Protein AF-A0A4Q7NC23-F1 (afdb_monomer)

Mean predicted aligned error: 7.52 Å

Foldseek 3Di:
DLQVQLVCLVVPVVVQLVLPDPVDPDSNVVSNVSSVLSVLLVVQCPDPDLVSNLVSLVVQLVVLVVCLVSLVVLLVVLVVDPPRDPVSNVVSVVSNVVSVVSSVVSVVSNPDDNDPPPPPPDD

Radius of gyration: 17.73 Å; Cα contacts (8 Å, |Δi|>4): 104; chains: 1; bounding box: 43×41×52 Å

Sequence (123 aa):
MFAVAGTAHLLRPRPFDAIIPPALPHPRAWTIGSGIAELALASGLLTGDPRVRRASAYAAAGLLVGVFPGNLQMCWAAWHDPDAGRGYRALTVLRLPVQVPLVLAALAVAGEPAVPPVVSSVV

Solvent-accessible surface area (backbone atoms only — not comparable to full-atom values): 6711 Å² total; per-residue (Å²): 106,42,52,61,51,13,49,42,28,64,77,54,36,69,75,53,28,74,63,48,58,87,90,50,82,60,36,62,58,54,33,43,51,48,15,53,51,25,38,50,35,41,53,27,55,70,44,89,51,58,67,52,20,25,52,23,17,50,50,48,26,50,49,54,60,68,46,44,66,53,48,52,50,51,30,53,49,38,74,71,36,88,84,51,49,70,69,58,42,52,51,37,56,54,51,61,68,53,46,54,61,51,33,51,51,22,48,52,58,40,65,57,74,74,76,74,79,80,77,79,77,86,124

Structure (mmCIF, N/CA/C/O backbone):
data_AF-A0A4Q7NC23-F1
#
_entry.id   AF-A0A4Q7NC23-F1
#
loop_
_atom_site.group_PDB
_atom_site.id
_atom_site.type_symbol
_atom_site.label_atom_id
_atom_site.label_alt_id
_atom_site.label_comp_id
_atom_site.label_asym_id
_atom_site.label_entity_id
_atom_site.label_seq_id
_atom_site.pdbx_PDB_ins_code
_atom_site.Cartn_x
_atom_site.Cartn_y
_atom_site.Cartn_z
_atom_site.occupancy
_atom_site.B_iso_or_equiv
_atom_site.auth_seq_id
_atom_site.auth_comp_id
_atom_site.auth_asym_id
_atom_site.auth_atom_id
_atom_site.pdbx_PDB_model_num
ATOM 1 N N . MET A 1 1 ? -2.687 7.068 1.469 1.00 72.94 1 MET A N 1
ATOM 2 C CA . MET A 1 1 ? -2.070 6.090 0.543 1.00 72.94 1 MET A CA 1
ATOM 3 C C . MET A 1 1 ? -3.128 5.407 -0.320 1.00 72.94 1 MET A C 1
ATOM 5 O O . MET A 1 1 ? -3.094 5.635 -1.521 1.00 72.94 1 MET A O 1
ATOM 9 N N . PHE A 1 2 ? -4.109 4.701 0.258 1.00 76.69 2 PHE A N 1
ATOM 10 C CA . PHE A 1 2 ? -5.161 4.009 -0.508 1.00 76.69 2 PHE A CA 1
ATOM 11 C C . PHE A 1 2 ? -5.950 4.902 -1.478 1.00 76.69 2 PHE A C 1
ATOM 13 O O . PHE A 1 2 ? -6.120 4.523 -2.624 1.00 76.69 2 PHE A O 1
ATOM 20 N N . ALA A 1 3 ? -6.328 6.127 -1.089 1.00 69.88 3 ALA A N 1
ATOM 21 C CA . ALA A 1 3 ? -7.015 7.048 -2.006 1.00 69.88 3 ALA A CA 1
ATOM 22 C C . ALA A 1 3 ? -6.193 7.368 -3.272 1.00 69.88 3 ALA A C 1
ATOM 24 O O . ALA A 1 3 ? -6.718 7.387 -4.382 1.00 69.88 3 ALA A O 1
ATOM 25 N N . VAL A 1 4 ? -4.883 7.577 -3.109 1.00 73.94 4 VAL A N 1
ATOM 26 C C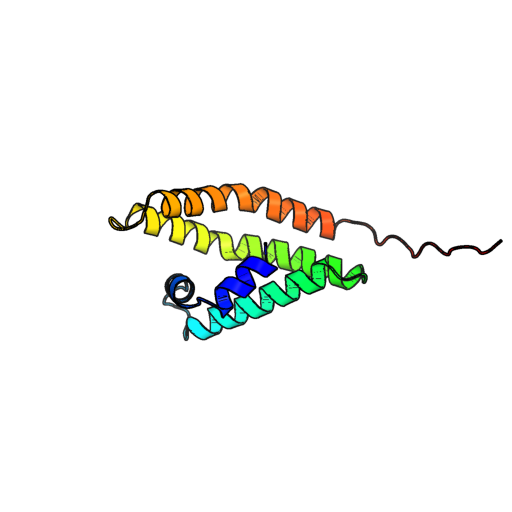A . VAL A 1 4 ? -3.960 7.875 -4.215 1.00 73.94 4 VAL A CA 1
ATOM 27 C C . VAL A 1 4 ? -3.727 6.632 -5.076 1.00 73.94 4 VAL A C 1
ATOM 29 O O . VAL A 1 4 ? -3.770 6.728 -6.300 1.00 73.94 4 VAL A O 1
ATOM 32 N N . ALA A 1 5 ? -3.513 5.469 -4.451 1.00 73.81 5 ALA A N 1
ATOM 33 C CA . ALA A 1 5 ? -3.315 4.200 -5.152 1.00 73.81 5 ALA A CA 1
ATOM 34 C C . ALA A 1 5 ? -4.570 3.781 -5.936 1.00 73.81 5 ALA A C 1
ATOM 36 O O . ALA A 1 5 ? -4.474 3.539 -7.138 1.00 73.81 5 ALA A O 1
ATOM 37 N N . GLY A 1 6 ? -5.746 3.843 -5.308 1.00 68.88 6 GLY A N 1
ATOM 38 C CA . GLY A 1 6 ? -7.013 3.484 -5.941 1.00 68.88 6 GLY A CA 1
ATOM 39 C C . GLY A 1 6 ? -7.348 4.401 -7.109 1.00 68.88 6 GLY A C 1
ATOM 40 O O . GLY A 1 6 ? -7.724 3.940 -8.183 1.00 68.88 6 GLY A O 1
ATOM 41 N N . THR A 1 7 ? -7.089 5.702 -6.961 1.00 75.31 7 THR A N 1
ATOM 42 C CA . THR A 1 7 ? -7.216 6.655 -8.072 1.00 75.31 7 THR A CA 1
ATOM 43 C C . THR A 1 7 ? -6.251 6.321 -9.216 1.00 75.31 7 THR A C 1
ATOM 45 O O . THR A 1 7 ? -6.640 6.359 -10.382 1.00 75.31 7 THR A O 1
ATOM 48 N N . ALA A 1 8 ? -5.004 5.944 -8.917 1.00 74.56 8 ALA A N 1
ATOM 49 C CA . ALA A 1 8 ? -4.035 5.556 -9.941 1.00 74.56 8 ALA A CA 1
ATOM 50 C C . ALA A 1 8 ? -4.433 4.261 -10.673 1.00 74.56 8 ALA A C 1
ATOM 52 O O . ALA A 1 8 ? -4.309 4.215 -11.898 1.00 74.56 8 ALA A O 1
ATOM 53 N N . HIS A 1 9 ? -4.957 3.256 -9.962 1.00 80.69 9 HIS A N 1
ATOM 54 C CA . HIS A 1 9 ? -5.479 2.019 -10.553 1.00 80.69 9 HIS A CA 1
ATOM 55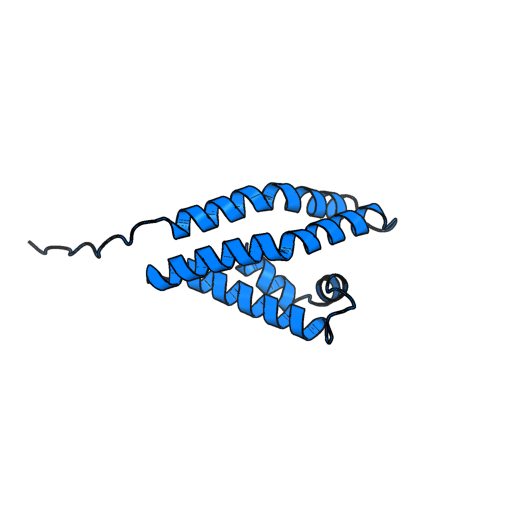 C C . HIS A 1 9 ? -6.604 2.293 -11.556 1.00 80.69 9 HIS A C 1
ATOM 57 O O . HIS A 1 9 ? -6.632 1.696 -12.630 1.00 80.69 9 HIS A O 1
ATOM 63 N N . LEU A 1 10 ? -7.496 3.237 -11.244 1.00 79.00 10 LEU A N 1
ATOM 64 C CA . LEU A 1 10 ? -8.621 3.583 -12.113 1.00 79.00 10 LEU A CA 1
ATOM 65 C C . LEU A 1 10 ? -8.208 4.476 -13.295 1.00 79.00 10 LEU A C 1
ATOM 67 O O . LEU A 1 10 ? -8.672 4.263 -14.414 1.00 79.00 10 LEU A O 1
ATOM 71 N N . LEU A 1 11 ? -7.315 5.451 -13.081 1.00 80.50 11 LEU A N 1
ATOM 72 C CA . LEU A 1 11 ? -6.893 6.396 -14.126 1.00 80.50 11 LEU A CA 1
ATOM 73 C C . LEU A 1 11 ? -5.833 5.827 -15.076 1.00 80.50 11 LEU A C 1
ATOM 75 O O . LEU A 1 11 ? -5.786 6.198 -16.250 1.00 80.50 11 LEU A O 1
ATOM 79 N N . ARG A 1 12 ? -4.941 4.962 -14.583 1.00 80.94 12 ARG A N 1
ATOM 80 C CA . ARG A 1 12 ? -3.838 4.377 -15.360 1.00 80.94 12 ARG A CA 1
ATOM 81 C C . ARG A 1 12 ? -3.677 2.887 -15.047 1.00 80.94 12 ARG A C 1
ATOM 83 O O . ARG A 1 12 ? -2.652 2.506 -14.499 1.00 80.94 12 ARG A O 1
ATOM 90 N N . PRO A 1 13 ? -4.629 2.026 -15.434 1.00 78.56 13 PRO A N 1
ATOM 91 C CA . PRO A 1 13 ? -4.610 0.603 -15.079 1.00 78.56 13 PRO A CA 1
ATOM 92 C C . PRO A 1 13 ? -3.506 -0.220 -15.767 1.00 78.56 13 PRO A C 1
ATOM 94 O O . PRO A 1 13 ? -3.008 -1.174 -15.183 1.00 78.56 13 PRO A O 1
ATOM 97 N N . ARG A 1 14 ? -3.073 0.149 -16.985 1.00 79.06 14 ARG A N 1
ATOM 98 C CA . ARG A 1 14 ? -2.157 -0.674 -17.812 1.00 79.06 14 ARG A CA 1
ATOM 99 C C . ARG A 1 14 ? -0.855 -1.116 -17.111 1.00 79.06 14 ARG A C 1
ATOM 101 O O . ARG A 1 14 ? -0.514 -2.286 -17.242 1.00 79.06 14 ARG A O 1
ATOM 108 N N . PRO A 1 15 ? -0.124 -0.251 -16.378 1.00 75.38 15 PRO A N 1
ATOM 109 C CA . PRO A 1 15 ? 1.079 -0.673 -15.658 1.00 75.38 15 PRO A CA 1
ATOM 110 C C . PRO A 1 15 ? 0.790 -1.671 -14.532 1.00 75.38 15 PRO A C 1
ATOM 112 O O . PRO A 1 15 ? 1.645 -2.484 -14.209 1.00 75.38 15 PRO A O 1
ATOM 115 N N . PHE A 1 16 ? -0.404 -1.620 -13.941 1.00 78.19 16 PHE A N 1
ATOM 116 C CA . PHE A 1 16 ? -0.804 -2.510 -12.854 1.00 78.19 16 PHE A CA 1
ATOM 117 C C . PHE A 1 16 ? -1.334 -3.846 -13.376 1.00 78.19 16 PHE A C 1
ATOM 119 O O . PHE A 1 16 ? -1.047 -4.873 -12.767 1.00 78.19 16 PHE A O 1
ATOM 126 N N . ASP A 1 17 ? -2.013 -3.852 -14.530 1.00 81.50 17 ASP A N 1
ATOM 127 C CA . ASP A 1 17 ? -2.413 -5.082 -15.228 1.00 81.50 17 ASP A CA 1
ATOM 128 C C . ASP A 1 17 ? -1.195 -6.001 -15.452 1.00 81.50 17 ASP A C 1
ATOM 130 O O . ASP A 1 17 ? -1.293 -7.214 -15.303 1.00 81.50 17 ASP A O 1
ATOM 134 N N . ALA A 1 18 ? -0.034 -5.415 -15.773 1.00 78.38 18 ALA A N 1
ATOM 135 C CA . ALA A 1 18 ? 1.213 -6.138 -16.034 1.00 78.38 18 ALA A CA 1
ATOM 136 C C . ALA A 1 18 ? 1.843 -6.787 -14.785 1.00 78.38 18 ALA A C 1
ATOM 138 O O . ALA A 1 18 ? 2.720 -7.637 -14.918 1.00 78.38 18 ALA A O 1
ATOM 139 N N . ILE A 1 19 ? 1.416 -6.387 -13.583 1.00 74.62 19 ILE A N 1
ATOM 140 C CA . ILE A 1 19 ? 1.898 -6.941 -12.307 1.00 74.62 19 ILE A CA 1
ATOM 141 C C . ILE A 1 19 ? 1.014 -8.117 -11.858 1.00 74.62 19 ILE A C 1
ATOM 143 O O . ILE A 1 19 ? 1.446 -8.939 -11.049 1.00 74.62 19 ILE A O 1
ATOM 147 N N . ILE A 1 20 ? -0.215 -8.225 -12.379 1.00 75.44 20 ILE A N 1
ATOM 148 C CA . ILE A 1 20 ? -1.128 -9.319 -12.038 1.00 75.44 20 ILE A CA 1
ATOM 149 C C . ILE A 1 20 ? -0.516 -10.657 -12.498 1.00 75.44 20 ILE A C 1
ATOM 151 O O . ILE A 1 20 ? -0.150 -10.788 -13.668 1.00 75.44 20 ILE A O 1
ATOM 155 N N . PRO A 1 21 ? -0.416 -11.669 -11.611 1.00 75.06 21 PRO A N 1
ATOM 156 C CA . PRO A 1 21 ? 0.106 -12.982 -11.970 1.00 75.06 21 PRO A CA 1
ATOM 157 C C . PRO A 1 21 ? -0.614 -13.603 -13.179 1.00 75.06 21 PRO A C 1
ATOM 159 O O . PRO A 1 21 ? -1.846 -13.574 -13.216 1.00 75.06 21 PRO A O 1
ATOM 162 N N . PRO A 1 22 ? 0.103 -14.271 -14.105 1.00 78.06 22 PRO A N 1
ATOM 163 C CA . PRO A 1 22 ? -0.504 -14.896 -15.287 1.00 78.06 22 PRO A CA 1
ATOM 164 C C . PRO A 1 22 ? -1.565 -15.960 -14.968 1.00 78.06 22 PRO A C 1
ATOM 166 O O . PRO A 1 22 ? -2.409 -16.262 -15.805 1.00 78.06 22 PRO A O 1
ATOM 169 N N . ALA A 1 23 ? -1.526 -16.532 -13.760 1.00 81.56 23 ALA A N 1
ATOM 170 C CA . ALA A 1 23 ? -2.501 -17.509 -13.282 1.00 81.56 23 ALA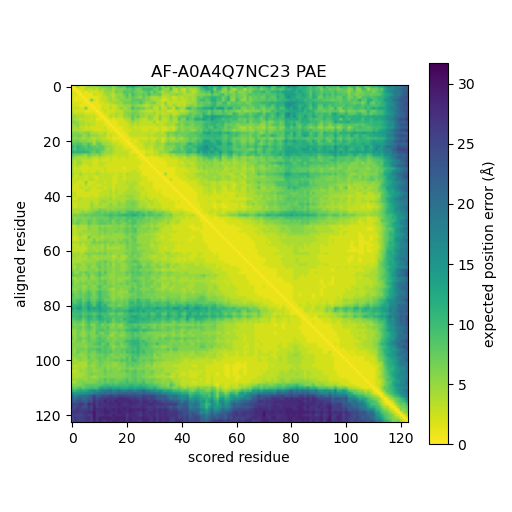 A CA 1
ATOM 171 C C . ALA A 1 23 ? -3.897 -16.909 -13.018 1.00 81.56 23 ALA A C 1
ATOM 173 O O . ALA A 1 23 ? -4.863 -17.658 -12.888 1.00 81.56 23 ALA A O 1
ATOM 174 N N . LEU A 1 24 ? -4.017 -15.579 -12.916 1.00 76.69 24 LEU A N 1
ATOM 175 C CA . LEU A 1 24 ? -5.290 -14.901 -12.691 1.00 76.69 24 LEU A CA 1
ATOM 176 C C . LEU A 1 24 ? -5.885 -14.422 -14.025 1.00 76.69 24 LEU A C 1
ATOM 178 O O . LEU A 1 24 ? -5.256 -13.630 -14.732 1.00 76.69 24 LEU A O 1
ATOM 182 N N . PRO A 1 25 ? -7.110 -14.848 -14.380 1.00 86.12 25 PRO A N 1
ATOM 183 C CA . PRO A 1 25 ? -7.758 -14.386 -15.598 1.00 86.12 25 PRO A CA 1
ATOM 184 C C . PRO A 1 25 ? -8.191 -12.922 -15.458 1.00 86.12 25 PRO A C 1
ATOM 186 O O . PRO A 1 25 ? -8.516 -12.450 -14.369 1.00 86.12 25 PRO A O 1
ATOM 189 N N . HIS A 1 26 ? -8.244 -12.216 -16.588 1.00 87.81 26 HIS A N 1
ATOM 190 C CA . HIS A 1 26 ? -8.717 -10.829 -16.697 1.00 87.81 26 HIS A CA 1
ATOM 191 C C . HIS A 1 26 ? -7.986 -9.815 -15.785 1.00 87.81 26 HIS A C 1
ATOM 193 O O . HIS A 1 26 ? -8.626 -9.195 -14.933 1.00 87.81 26 HIS A O 1
ATOM 199 N N . PRO A 1 27 ? -6.679 -9.552 -15.993 1.00 84.38 27 PRO A N 1
ATOM 200 C CA . PRO A 1 27 ? -5.893 -8.604 -15.188 1.00 84.38 27 PRO A CA 1
ATOM 201 C C . PRO A 1 27 ? -6.574 -7.251 -14.937 1.00 84.38 27 PRO A C 1
ATOM 203 O O . PRO A 1 27 ? -6.592 -6.757 -13.813 1.00 84.38 27 PRO A O 1
ATOM 206 N N . ARG A 1 28 ? -7.250 -6.709 -15.959 1.00 85.81 28 ARG A N 1
ATOM 207 C CA . ARG A 1 28 ? -7.976 -5.438 -15.864 1.00 85.81 28 ARG A CA 1
ATOM 208 C C . ARG A 1 28 ? -9.092 -5.442 -14.820 1.00 85.81 28 ARG A C 1
ATOM 210 O O . ARG A 1 28 ? -9.309 -4.428 -14.159 1.00 85.81 28 ARG A O 1
ATOM 217 N N . ALA A 1 29 ? -9.816 -6.552 -14.687 1.00 86.75 29 ALA A N 1
ATOM 218 C CA . ALA A 1 29 ? -10.892 -6.667 -13.708 1.00 86.75 29 ALA A CA 1
ATOM 219 C C . ALA A 1 29 ? -10.327 -6.617 -12.282 1.00 86.75 29 ALA A C 1
ATOM 221 O O . ALA A 1 29 ? -10.871 -5.912 -11.433 1.00 86.75 29 ALA A O 1
ATOM 222 N N . TRP A 1 30 ? -9.190 -7.279 -12.051 1.00 83.50 30 TRP A N 1
ATOM 223 C CA . TRP A 1 30 ? -8.478 -7.237 -10.774 1.00 83.50 30 TRP A CA 1
ATOM 224 C C . TRP A 1 30 ? -7.964 -5.839 -10.444 1.00 83.50 30 TRP A C 1
ATOM 226 O O . TRP A 1 30 ? -8.156 -5.385 -9.321 1.00 83.50 30 TRP A O 1
ATOM 236 N N . THR A 1 31 ? -7.385 -5.129 -11.414 1.00 84.44 31 THR A N 1
ATOM 237 C CA . THR A 1 31 ? -6.894 -3.758 -11.217 1.00 84.44 31 THR A CA 1
ATOM 238 C C . THR A 1 31 ? -8.018 -2.765 -10.912 1.00 84.44 31 THR A C 1
ATOM 240 O O . THR A 1 31 ? -7.872 -1.911 -10.041 1.00 84.44 31 THR A O 1
ATOM 243 N N . ILE A 1 32 ? -9.165 -2.865 -11.590 1.00 85.50 32 ILE A N 1
ATOM 244 C CA . ILE A 1 32 ? -10.316 -1.998 -11.289 1.00 85.50 32 ILE A CA 1
ATOM 245 C C . ILE A 1 32 ? -10.916 -2.360 -9.925 1.00 85.50 32 ILE A C 1
ATOM 247 O O . ILE A 1 32 ? -11.192 -1.472 -9.118 1.00 85.50 32 ILE A O 1
ATOM 251 N N . GLY A 1 33 ? -11.092 -3.657 -9.654 1.00 85.50 33 GLY A N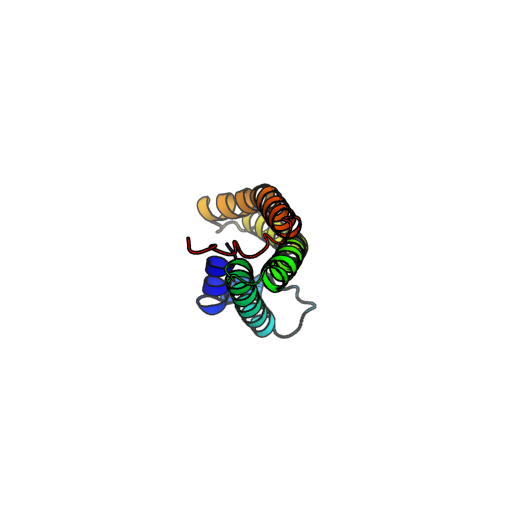 1
ATOM 252 C CA . GLY A 1 33 ? -11.642 -4.151 -8.394 1.00 85.50 33 GLY A CA 1
ATOM 253 C C . GLY A 1 33 ? -10.795 -3.746 -7.188 1.00 85.50 33 GLY A C 1
ATOM 254 O O . GLY A 1 33 ? -11.341 -3.269 -6.192 1.00 85.50 33 GLY A O 1
ATOM 255 N N . SER A 1 34 ? -9.467 -3.849 -7.292 1.00 81.88 34 SER A N 1
ATOM 256 C CA . SER A 1 34 ? -8.557 -3.376 -6.247 1.00 81.88 34 SER A CA 1
ATOM 257 C C . SER A 1 34 ? -8.632 -1.859 -6.078 1.00 81.88 34 SER A C 1
ATOM 259 O O . SER A 1 34 ? -8.688 -1.390 -4.945 1.00 81.88 34 SER A O 1
ATOM 261 N N . GLY A 1 35 ? -8.736 -1.091 -7.169 1.00 84.06 35 GLY A N 1
ATOM 262 C CA . GLY A 1 35 ? -8.910 0.361 -7.102 1.00 84.06 35 GLY A CA 1
ATOM 263 C C . GLY A 1 35 ? -10.167 0.785 -6.335 1.00 84.06 35 GLY A C 1
ATOM 264 O O . GLY A 1 35 ? -10.107 1.676 -5.488 1.00 84.06 35 GLY A O 1
ATOM 265 N N . ILE A 1 36 ? -11.295 0.106 -6.566 1.00 87.12 36 ILE A N 1
ATOM 266 C CA . ILE A 1 36 ? -12.544 0.336 -5.820 1.00 87.12 36 ILE A CA 1
ATOM 267 C C . ILE A 1 36 ? -12.377 -0.050 -4.346 1.00 87.12 36 ILE A C 1
ATOM 269 O O . ILE A 1 36 ? -12.773 0.715 -3.465 1.00 87.12 36 ILE A O 1
ATOM 273 N N . ALA A 1 37 ? -11.768 -1.205 -4.066 1.00 84.75 37 ALA A N 1
ATOM 274 C CA . ALA A 1 37 ? -11.525 -1.659 -2.699 1.00 84.75 37 ALA A CA 1
ATOM 275 C C . ALA A 1 37 ? -10.645 -0.670 -1.916 1.00 84.75 37 ALA A C 1
ATOM 277 O O . ALA A 1 37 ? -10.939 -0.351 -0.767 1.00 84.75 37 ALA A O 1
ATOM 278 N N . GLU A 1 38 ? -9.602 -0.123 -2.539 1.00 85.00 38 GLU A N 1
ATOM 279 C CA . GLU A 1 38 ? -8.730 0.878 -1.922 1.00 85.00 38 GLU A CA 1
ATOM 280 C C . GLU A 1 38 ? -9.461 2.194 -1.624 1.00 85.00 38 GLU A C 1
ATOM 282 O O . GLU A 1 38 ? -9.261 2.778 -0.556 1.00 85.00 38 GLU A O 1
ATOM 287 N N . LEU A 1 39 ? -10.342 2.654 -2.517 1.00 87.12 39 LEU A N 1
ATOM 288 C CA . LEU A 1 39 ? -11.184 3.822 -2.242 1.00 87.12 39 LEU A CA 1
ATOM 289 C C . LEU A 1 39 ? -12.162 3.552 -1.090 1.00 87.12 39 LEU A C 1
ATOM 291 O O . LEU A 1 39 ? -12.294 4.393 -0.202 1.00 87.12 39 LEU A O 1
ATOM 295 N N . ALA A 1 40 ? -12.776 2.368 -1.048 1.00 87.31 40 ALA A N 1
ATOM 296 C CA . ALA A 1 40 ? -13.655 1.968 0.049 1.00 87.31 40 ALA A CA 1
ATOM 297 C C . ALA A 1 40 ? -12.912 1.924 1.396 1.00 87.31 40 ALA A C 1
ATOM 299 O O . ALA A 1 40 ? -13.423 2.434 2.393 1.00 87.31 40 ALA A O 1
ATOM 300 N N . LEU A 1 41 ? -11.683 1.394 1.427 1.00 87.25 41 LEU A N 1
ATOM 301 C CA . LEU A 1 41 ? -10.829 1.414 2.618 1.00 87.25 41 LEU A CA 1
ATOM 302 C C . LEU A 1 41 ? -10.465 2.840 3.036 1.00 87.25 41 LEU A C 1
ATOM 304 O O . LEU A 1 41 ? -10.475 3.146 4.226 1.00 87.25 41 LEU A O 1
ATOM 308 N N . ALA A 1 42 ? -10.170 3.728 2.083 1.00 87.06 42 ALA A N 1
ATOM 309 C CA . ALA A 1 42 ? -9.885 5.128 2.382 1.00 87.06 42 ALA A CA 1
ATOM 310 C C . ALA A 1 42 ? -11.093 5.824 3.028 1.00 87.06 42 ALA A C 1
ATOM 312 O O . ALA A 1 42 ? -10.942 6.468 4.064 1.00 87.06 42 ALA A O 1
ATOM 313 N N . SER A 1 43 ? -12.291 5.652 2.466 1.00 88.31 43 SER A N 1
ATOM 314 C CA . SER A 1 43 ? -13.528 6.190 3.041 1.00 88.31 43 SER A CA 1
ATOM 315 C C . SER A 1 43 ? -13.835 5.582 4.410 1.00 88.31 43 SER A C 1
ATOM 317 O O . SER A 1 43 ? -14.173 6.303 5.346 1.00 88.31 43 SER A O 1
ATOM 319 N N . GLY A 1 44 ? -13.664 4.267 4.554 1.00 87.75 44 GLY A N 1
ATOM 320 C CA . GLY A 1 44 ? -13.891 3.553 5.805 1.00 87.75 44 GLY A CA 1
ATOM 321 C C . GLY A 1 44 ? -12.914 3.941 6.916 1.00 87.75 44 GLY A C 1
ATOM 322 O O . GLY A 1 44 ? -13.304 3.977 8.075 1.00 87.75 44 GLY A O 1
ATOM 323 N N . LEU A 1 45 ? -11.673 4.311 6.593 1.00 89.12 45 LEU A N 1
ATOM 324 C CA . LEU A 1 45 ? -10.708 4.837 7.568 1.00 89.12 45 LEU A CA 1
ATOM 325 C C . LEU A 1 45 ? -11.029 6.267 8.033 1.00 89.12 45 LEU A C 1
ATOM 327 O O . LEU A 1 45 ? -10.640 6.644 9.136 1.00 89.12 45 LEU A O 1
ATOM 331 N N . LEU A 1 46 ? -11.723 7.055 7.207 1.00 90.62 46 LEU A N 1
ATOM 332 C CA . LEU A 1 46 ? -12.080 8.451 7.491 1.00 90.62 46 LEU A CA 1
ATOM 333 C C . LEU A 1 46 ? -13.464 8.609 8.137 1.00 90.62 46 LEU A C 1
ATOM 335 O O . LEU A 1 46 ? -13.863 9.722 8.473 1.00 90.62 46 LEU A O 1
ATOM 339 N N . THR A 1 47 ? -14.210 7.517 8.297 1.00 90.06 47 THR A N 1
ATOM 340 C CA . THR A 1 47 ? -15.550 7.558 8.887 1.00 90.06 47 THR A CA 1
ATOM 341 C C . THR A 1 47 ? -15.522 7.838 10.392 1.00 90.06 47 THR A C 1
ATOM 343 O O . THR A 1 47 ? -14.599 7.445 11.111 1.00 90.06 47 THR A O 1
ATOM 346 N N . GLY A 1 48 ? -16.589 8.475 10.882 1.00 87.12 48 GLY A N 1
ATOM 347 C CA . GLY A 1 48 ? -16.823 8.685 12.310 1.00 87.12 48 GLY A CA 1
ATOM 348 C C . GLY A 1 48 ? -17.260 7.422 13.060 1.00 87.12 48 GLY A C 1
ATOM 349 O O . GLY A 1 48 ? -17.140 7.387 14.280 1.00 87.12 48 GLY A O 1
ATOM 350 N N . ASP A 1 49 ? -17.731 6.378 12.363 1.00 90.31 49 ASP A N 1
ATOM 351 C CA . ASP A 1 49 ? -18.131 5.108 12.985 1.00 90.31 49 ASP A CA 1
ATOM 352 C C . ASP A 1 49 ? -16.892 4.284 13.405 1.00 90.31 49 ASP A C 1
ATOM 354 O O . ASP A 1 49 ? -16.165 3.775 12.540 1.00 90.31 49 ASP A O 1
ATOM 358 N N . PRO A 1 50 ? -16.644 4.080 14.716 1.00 88.56 50 PRO A N 1
ATOM 359 C CA . PRO A 1 50 ? -15.472 3.347 15.191 1.00 88.56 5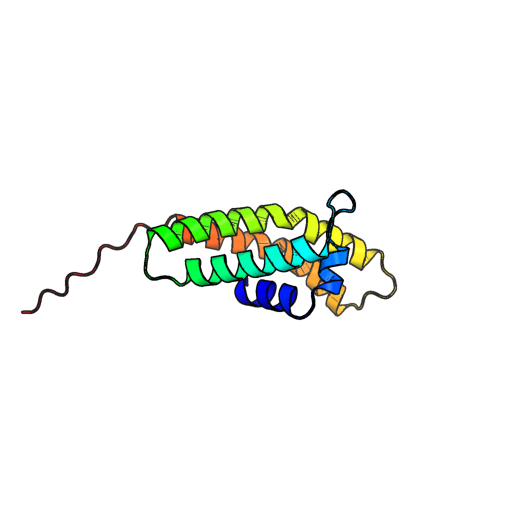0 PRO A CA 1
ATOM 360 C C . PRO A 1 50 ? -15.428 1.887 14.721 1.00 88.56 50 PRO A C 1
ATOM 362 O O . PRO A 1 50 ? -14.343 1.331 14.553 1.00 88.56 50 PRO A O 1
ATOM 365 N N . ARG A 1 51 ? -16.584 1.249 14.490 1.00 89.69 51 ARG A N 1
ATOM 366 C CA . ARG A 1 51 ? -16.657 -0.151 14.045 1.00 89.69 51 ARG A CA 1
ATOM 367 C C . ARG A 1 51 ? -16.199 -0.277 12.598 1.00 89.69 51 ARG A C 1
ATOM 369 O O . ARG A 1 51 ? -15.369 -1.134 12.293 1.00 89.69 51 ARG A O 1
ATOM 376 N N . VAL A 1 52 ? -16.697 0.604 11.729 1.00 91.31 52 VAL A N 1
ATOM 377 C CA . VAL A 1 52 ? -16.309 0.641 10.310 1.00 91.31 52 VAL A CA 1
ATOM 378 C C . VAL A 1 52 ? -14.845 1.051 10.171 1.00 91.31 52 VAL A C 1
ATOM 380 O O . VAL A 1 52 ? -14.113 0.417 9.408 1.00 91.31 52 VAL A O 1
ATOM 383 N N . ARG A 1 53 ? -14.383 2.032 10.959 1.00 90.31 53 ARG A N 1
ATOM 384 C CA . ARG A 1 53 ? -12.973 2.448 10.982 1.00 90.31 53 ARG A CA 1
ATOM 385 C C . ARG A 1 53 ? -12.046 1.301 11.370 1.00 90.31 53 ARG A C 1
ATOM 387 O O . ARG A 1 53 ? -11.072 1.038 10.668 1.00 90.31 53 ARG A O 1
ATOM 394 N N . ARG A 1 54 ? -12.384 0.563 12.431 1.00 90.38 54 ARG A N 1
ATOM 395 C CA . ARG A 1 54 ? -11.613 -0.595 12.902 1.00 90.38 54 ARG A CA 1
ATOM 396 C C . ARG A 1 54 ? -11.578 -1.737 11.885 1.00 90.38 54 ARG A C 1
ATOM 398 O O . ARG A 1 54 ? -10.508 -2.281 11.619 1.00 90.38 54 ARG A O 1
ATOM 405 N N . ALA A 1 55 ? -12.719 -2.080 11.285 1.00 92.25 55 ALA A N 1
ATOM 406 C CA . ALA A 1 55 ? -12.778 -3.095 10.232 1.00 92.25 55 ALA A CA 1
ATOM 407 C C . ALA A 1 55 ? -11.935 -2.691 9.009 1.00 92.25 55 ALA A C 1
ATOM 409 O O . ALA A 1 55 ? -11.150 -3.493 8.503 1.00 92.25 55 ALA A O 1
ATOM 410 N N . SER A 1 56 ? -12.033 -1.426 8.591 1.00 91.62 56 SER A N 1
ATOM 411 C CA . SER A 1 56 ? -11.251 -0.871 7.478 1.00 91.62 56 SER A CA 1
ATOM 412 C C . SER A 1 56 ? -9.754 -0.865 7.777 1.00 91.62 56 SER A C 1
ATOM 414 O O . SER A 1 56 ? -8.953 -1.125 6.888 1.00 91.62 56 SER A O 1
ATOM 416 N N . ALA A 1 57 ? -9.363 -0.634 9.029 1.00 92.31 57 ALA A N 1
ATOM 417 C CA . ALA A 1 57 ? -7.974 -0.661 9.463 1.00 92.31 57 ALA A CA 1
ATOM 418 C C . ALA A 1 57 ? -7.365 -2.076 9.429 1.00 92.31 57 ALA A C 1
ATOM 420 O O . ALA A 1 57 ? -6.270 -2.257 8.894 1.00 92.31 57 ALA A O 1
ATOM 421 N N . TYR A 1 58 ? -8.091 -3.104 9.886 1.00 95.25 58 TYR A N 1
ATOM 422 C CA . TYR A 1 58 ? -7.646 -4.494 9.719 1.00 95.25 58 TYR A CA 1
ATOM 423 C C . TYR A 1 58 ? -7.583 -4.912 8.247 1.00 95.25 58 TYR A C 1
ATOM 425 O O . TYR A 1 58 ? -6.602 -5.523 7.824 1.00 95.25 58 TYR A O 1
ATOM 433 N N . ALA A 1 59 ? -8.593 -4.552 7.452 1.00 92.69 59 ALA A N 1
ATOM 434 C CA . ALA A 1 59 ? -8.608 -4.850 6.025 1.00 92.69 59 ALA A CA 1
ATOM 435 C C . ALA A 1 59 ? -7.471 -4.131 5.275 1.00 92.69 59 ALA A C 1
ATOM 437 O O . ALA A 1 59 ? -6.830 -4.730 4.416 1.00 92.69 59 ALA A O 1
ATOM 438 N N . ALA A 1 60 ? -7.151 -2.890 5.649 1.00 90.81 60 ALA A N 1
ATOM 439 C CA . ALA A 1 60 ? -6.002 -2.147 5.140 1.00 90.81 60 ALA A CA 1
ATOM 440 C C . ALA A 1 60 ? -4.669 -2.826 5.481 1.00 90.81 60 ALA A C 1
ATOM 442 O O . ALA A 1 60 ? -3.818 -2.962 4.603 1.00 90.81 60 ALA A O 1
ATOM 443 N N . ALA A 1 61 ? -4.487 -3.282 6.725 1.00 92.56 61 ALA A N 1
ATOM 444 C CA . ALA A 1 61 ? -3.299 -4.036 7.122 1.00 92.56 61 ALA A CA 1
ATOM 445 C C . ALA A 1 61 ? -3.172 -5.341 6.315 1.00 92.56 61 ALA A C 1
ATOM 447 O O . ALA A 1 61 ? -2.107 -5.627 5.768 1.00 92.56 61 ALA A O 1
ATOM 448 N N . GLY A 1 62 ? -4.271 -6.089 6.177 1.00 92.38 62 GLY A N 1
ATOM 449 C CA . GLY A 1 62 ? -4.325 -7.312 5.377 1.00 92.38 62 GLY A CA 1
ATOM 450 C C . GLY A 1 62 ? -4.009 -7.069 3.901 1.00 92.38 62 GLY A C 1
ATOM 451 O O . GLY A 1 62 ? -3.194 -7.787 3.327 1.00 92.38 62 GLY A O 1
ATOM 452 N N . LEU A 1 63 ? -4.580 -6.019 3.302 1.00 87.50 63 LEU A N 1
ATOM 453 C CA . LEU A 1 63 ? -4.300 -5.635 1.919 1.00 87.50 63 LEU A CA 1
ATOM 454 C C . LEU A 1 63 ? -2.827 -5.263 1.738 1.00 87.50 63 LEU A C 1
ATOM 456 O O . LEU A 1 63 ? -2.189 -5.761 0.816 1.00 87.50 63 LEU A O 1
ATOM 460 N N . LEU A 1 64 ? -2.270 -4.437 2.631 1.00 89.12 64 LEU A N 1
ATOM 461 C CA . LEU A 1 64 ? -0.854 -4.078 2.601 1.00 89.12 64 LEU A CA 1
ATOM 462 C C . LEU A 1 64 ? 0.027 -5.326 2.677 1.00 89.12 64 LEU A C 1
ATOM 464 O O . LEU A 1 64 ? 0.943 -5.450 1.879 1.00 89.12 64 LEU A O 1
ATOM 468 N N . VAL A 1 65 ? -0.246 -6.283 3.560 1.00 91.12 65 VAL A N 1
ATOM 469 C CA . VAL A 1 65 ? 0.529 -7.535 3.594 1.00 91.12 65 VAL A CA 1
ATOM 470 C C . VAL A 1 65 ? 0.345 -8.337 2.299 1.00 91.12 65 VAL A C 1
ATOM 472 O O . VAL A 1 65 ? 1.327 -8.791 1.714 1.00 91.12 65 VAL A O 1
ATOM 475 N N . GLY A 1 66 ? -0.888 -8.455 1.803 1.00 85.94 66 GLY A N 1
ATOM 476 C CA . GLY A 1 66 ? -1.218 -9.224 0.601 1.00 85.94 66 GLY A CA 1
ATOM 477 C C . GLY A 1 66 ? -0.565 -8.702 -0.682 1.00 85.94 66 GLY A C 1
ATOM 478 O O . GLY A 1 66 ? -0.208 -9.499 -1.545 1.00 85.94 66 GLY A O 1
ATOM 479 N N . VAL A 1 67 ? -0.350 -7.388 -0.811 1.00 83.50 67 VAL A N 1
ATOM 480 C CA . VAL A 1 67 ? 0.297 -6.789 -1.998 1.00 83.50 67 VAL A CA 1
ATOM 481 C C . VAL A 1 67 ? 1.828 -6.752 -1.913 1.00 83.50 67 VAL A C 1
ATOM 483 O O . VAL A 1 67 ? 2.488 -6.413 -2.896 1.00 83.50 67 VAL A O 1
ATOM 486 N N . PHE A 1 68 ? 2.425 -7.102 -0.767 1.00 86.62 68 PHE A N 1
ATOM 487 C CA . PHE A 1 68 ? 3.883 -7.110 -0.589 1.00 86.62 68 PHE A CA 1
ATOM 488 C C . PHE A 1 68 ? 4.629 -7.983 -1.622 1.00 86.62 68 PHE A C 1
ATOM 490 O O . PHE A 1 68 ? 5.596 -7.482 -2.204 1.00 86.62 68 PHE A O 1
ATOM 497 N N . PRO A 1 69 ? 4.178 -9.212 -1.960 1.00 84.00 69 PRO A N 1
ATOM 498 C CA . PRO A 1 69 ? 4.802 -10.008 -3.021 1.00 84.00 69 PRO A CA 1
ATOM 499 C C . PRO A 1 69 ? 4.798 -9.304 -4.387 1.00 84.00 69 PRO A C 1
ATOM 501 O O . PRO A 1 69 ? 5.787 -9.359 -5.114 1.00 84.00 69 PRO A O 1
ATOM 504 N N . GLY A 1 70 ? 3.723 -8.577 -4.717 1.00 81.31 70 GLY A N 1
ATOM 505 C CA . GLY A 1 70 ? 3.641 -7.782 -5.946 1.00 81.31 70 GLY A CA 1
ATOM 506 C C . GLY A 1 70 ? 4.641 -6.621 -5.963 1.00 81.31 70 GLY A C 1
ATOM 507 O O . GLY A 1 70 ? 5.295 -6.381 -6.976 1.00 81.31 70 GLY A O 1
ATOM 508 N N . ASN A 1 71 ? 4.835 -5.941 -4.827 1.00 86.19 71 ASN A N 1
ATOM 509 C CA . ASN A 1 71 ? 5.842 -4.881 -4.703 1.00 86.19 71 ASN A CA 1
ATOM 510 C C . ASN A 1 71 ? 7.277 -5.421 -4.832 1.00 86.19 71 ASN A C 1
ATOM 512 O O . ASN A 1 71 ? 8.120 -4.757 -5.439 1.00 86.19 71 ASN A O 1
ATOM 516 N N . LEU A 1 72 ? 7.550 -6.624 -4.314 1.00 87.25 72 LEU A N 1
ATOM 517 C CA . LEU A 1 72 ? 8.828 -7.312 -4.517 1.00 87.25 72 LEU A CA 1
ATOM 518 C C . LEU A 1 72 ? 9.055 -7.652 -5.991 1.00 87.25 72 LEU A C 1
ATOM 520 O O . LEU A 1 72 ? 10.118 -7.340 -6.524 1.00 87.25 72 LEU A O 1
ATOM 524 N N . GLN A 1 73 ? 8.051 -8.223 -6.663 1.00 85.06 73 GLN A N 1
ATOM 525 C CA . GLN A 1 73 ? 8.132 -8.549 -8.088 1.00 85.06 73 GLN A CA 1
ATOM 526 C C . GLN A 1 73 ? 8.357 -7.298 -8.943 1.00 85.06 73 GLN A C 1
ATOM 528 O O . GLN A 1 73 ? 9.177 -7.313 -9.857 1.00 85.06 73 GLN A O 1
ATOM 533 N N . MET A 1 74 ? 7.666 -6.198 -8.635 1.00 84.19 74 MET A N 1
ATOM 534 C CA . MET A 1 74 ? 7.839 -4.921 -9.327 1.00 84.19 74 MET A CA 1
ATOM 535 C C . MET A 1 74 ? 9.256 -4.364 -9.139 1.00 84.19 74 MET A C 1
ATOM 537 O O . MET A 1 74 ? 9.855 -3.890 -10.102 1.00 84.19 74 MET A O 1
ATOM 541 N N . CYS A 1 75 ? 9.804 -4.443 -7.921 1.00 89.25 75 CYS A N 1
ATOM 542 C CA . CYS A 1 75 ? 11.194 -4.081 -7.653 1.00 89.25 75 CYS A CA 1
ATOM 543 C C . CYS A 1 75 ? 12.142 -4.957 -8.484 1.00 89.25 75 CYS A C 1
ATOM 545 O O . CYS A 1 75 ? 12.936 -4.434 -9.261 1.00 89.25 75 CYS A O 1
ATOM 547 N N . TRP A 1 76 ? 11.996 -6.282 -8.410 1.00 89.44 76 TRP A N 1
ATOM 548 C CA . TRP A 1 76 ? 12.797 -7.230 -9.185 1.00 89.44 76 TRP A CA 1
ATOM 549 C C . TRP A 1 76 ? 12.768 -6.928 -10.688 1.00 89.44 76 TRP A C 1
ATOM 551 O O . TRP A 1 76 ? 13.824 -6.808 -11.309 1.00 89.44 76 TRP A O 1
ATOM 561 N N . ALA A 1 77 ? 11.578 -6.736 -11.261 1.00 86.00 77 ALA A N 1
ATOM 562 C CA . ALA A 1 77 ? 11.403 -6.401 -12.669 1.00 86.00 77 ALA A CA 1
ATOM 563 C C . ALA A 1 77 ? 12.080 -5.069 -13.034 1.00 86.00 77 ALA A C 1
ATOM 565 O O . ALA A 1 77 ? 12.799 -5.008 -14.024 1.00 86.00 77 ALA A O 1
ATOM 566 N N . ALA A 1 78 ? 11.938 -4.026 -12.208 1.00 88.69 78 ALA 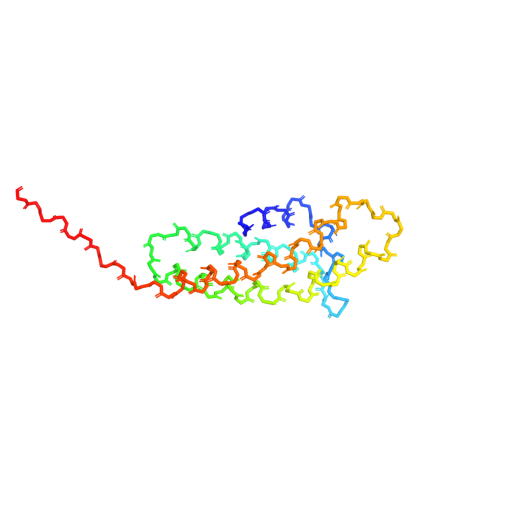A N 1
ATOM 567 C CA . ALA A 1 78 ? 12.558 -2.721 -12.452 1.00 88.69 78 ALA A CA 1
ATOM 568 C C . ALA A 1 78 ? 14.100 -2.758 -12.447 1.00 88.69 78 ALA A C 1
ATOM 570 O O . ALA A 1 78 ? 14.742 -1.931 -13.099 1.00 88.69 78 ALA A O 1
ATOM 571 N N . TRP A 1 79 ? 14.706 -3.692 -11.708 1.00 89.88 79 TRP A N 1
ATOM 572 C CA . TRP A 1 79 ? 16.160 -3.898 -11.693 1.00 89.88 79 TRP A CA 1
ATOM 573 C C . TRP A 1 79 ? 16.674 -4.722 -12.881 1.00 89.88 79 TRP A C 1
ATOM 575 O O . TRP A 1 79 ? 17.843 -4.583 -13.233 1.00 89.88 79 TRP A O 1
ATOM 585 N N . HIS A 1 80 ? 15.814 -5.527 -13.510 1.00 89.69 80 HIS A N 1
ATOM 586 C CA . HIS A 1 80 ? 16.147 -6.335 -14.691 1.00 89.69 80 HIS A CA 1
ATOM 587 C C . HIS A 1 80 ? 15.715 -5.692 -16.017 1.00 89.69 80 HIS A C 1
ATOM 589 O O . HIS A 1 80 ? 16.085 -6.178 -17.081 1.00 89.69 80 HIS A O 1
ATOM 595 N N . ASP A 1 81 ? 14.957 -4.600 -15.960 1.00 88.06 81 ASP A N 1
ATOM 596 C CA . ASP A 1 81 ? 14.566 -3.805 -17.119 1.00 88.06 81 ASP A CA 1
ATOM 597 C C . ASP A 1 81 ? 15.641 -2.738 -17.418 1.00 88.06 81 ASP A C 1
ATOM 599 O O . ASP A 1 81 ? 15.849 -1.839 -16.590 1.00 88.06 81 ASP A O 1
ATOM 603 N N . PRO A 1 82 ? 16.347 -2.805 -18.565 1.00 87.69 82 PRO A N 1
ATOM 604 C CA . PRO A 1 82 ? 17.370 -1.827 -18.932 1.00 87.69 82 PRO A CA 1
ATOM 605 C C . PRO A 1 82 ? 16.798 -0.422 -19.171 1.00 87.69 82 PRO A C 1
ATOM 607 O O . PRO A 1 82 ? 17.507 0.556 -18.918 1.00 87.69 82 PRO A O 1
ATOM 610 N N . ASP A 1 83 ? 15.524 -0.313 -19.556 1.00 92.62 83 ASP A N 1
ATOM 611 C CA . ASP A 1 83 ? 14.844 0.950 -19.858 1.00 92.62 83 ASP A CA 1
ATOM 612 C C . ASP A 1 83 ? 14.239 1.610 -18.605 1.00 92.62 83 ASP A C 1
ATOM 614 O O . ASP A 1 83 ? 13.820 2.774 -18.626 1.00 92.62 83 ASP A O 1
ATOM 618 N N . ALA A 1 84 ? 14.233 0.906 -17.468 1.00 87.50 84 ALA A N 1
ATOM 619 C CA . ALA A 1 84 ? 13.736 1.445 -16.210 1.00 87.50 84 ALA A CA 1
ATOM 620 C C . ALA A 1 84 ? 14.581 2.637 -15.722 1.00 87.50 84 ALA A C 1
ATOM 622 O O . ALA A 1 84 ? 15.732 2.514 -15.292 1.00 87.50 84 ALA A O 1
ATOM 623 N N . GLY A 1 85 ? 13.964 3.821 -15.707 1.00 91.75 85 GLY A N 1
ATOM 624 C CA . GLY A 1 85 ? 14.587 5.044 -15.206 1.00 91.75 85 GLY A CA 1
ATOM 625 C C . GLY A 1 85 ? 14.965 4.970 -13.719 1.00 91.75 85 GLY A C 1
ATOM 626 O O . GLY A 1 85 ? 14.277 4.353 -12.901 1.00 91.75 85 GLY A O 1
ATOM 627 N N . ARG A 1 86 ? 16.034 5.682 -13.330 1.00 91.69 86 ARG A N 1
ATOM 628 C CA . ARG A 1 86 ? 16.559 5.703 -11.945 1.00 91.69 86 ARG A CA 1
ATOM 629 C C . ARG A 1 86 ? 15.503 6.074 -10.897 1.00 91.69 86 ARG A C 1
ATOM 631 O O . ARG A 1 86 ? 15.471 5.475 -9.827 1.00 91.69 86 ARG A O 1
ATOM 638 N N . GLY A 1 87 ? 14.623 7.025 -11.218 1.00 91.69 87 GLY A N 1
ATOM 639 C CA . GLY A 1 87 ? 13.534 7.441 -10.328 1.00 91.69 87 GLY A CA 1
ATOM 640 C C . GLY A 1 87 ? 12.499 6.337 -10.086 1.00 91.69 87 GLY A C 1
ATOM 641 O O . GLY A 1 87 ? 12.055 6.154 -8.956 1.00 91.69 87 GLY A O 1
ATOM 642 N N . TYR A 1 88 ? 12.165 5.553 -11.116 1.00 87.12 88 TYR A N 1
ATOM 643 C CA . TYR A 1 88 ? 11.248 4.420 -10.981 1.00 87.12 88 TYR A CA 1
ATOM 644 C C . TYR A 1 88 ? 11.861 3.316 -10.113 1.00 87.12 88 TYR A C 1
ATOM 646 O O . TYR A 1 88 ? 11.230 2.874 -9.156 1.00 87.12 88 TYR A O 1
ATOM 654 N N . ARG A 1 89 ? 13.129 2.956 -10.353 1.00 90.62 89 ARG A N 1
ATOM 655 C CA . ARG A 1 89 ? 13.859 1.998 -9.504 1.00 90.62 89 ARG A CA 1
ATOM 656 C C . ARG A 1 89 ? 13.879 2.442 -8.038 1.00 90.62 89 ARG A C 1
ATOM 658 O O . ARG A 1 89 ? 13.484 1.670 -7.166 1.00 90.62 89 ARG A O 1
ATOM 665 N N . ALA A 1 90 ? 14.233 3.701 -7.768 1.00 92.25 90 ALA A N 1
ATOM 666 C CA . ALA A 1 90 ? 14.229 4.255 -6.412 1.00 92.25 90 ALA A CA 1
ATOM 667 C C . ALA A 1 90 ? 12.843 4.174 -5.749 1.00 92.25 90 ALA A C 1
ATOM 669 O O . ALA A 1 90 ? 12.738 3.771 -4.591 1.00 92.25 90 ALA A O 1
ATOM 670 N N . LEU A 1 91 ? 11.774 4.485 -6.492 1.00 89.12 91 LEU A N 1
ATOM 671 C CA . LEU A 1 91 ? 10.401 4.369 -6.001 1.00 89.12 91 LEU A CA 1
ATOM 672 C C . LEU A 1 91 ? 10.054 2.922 -5.623 1.00 89.12 91 LEU A C 1
ATOM 674 O O . LEU A 1 91 ? 9.484 2.699 -4.557 1.00 89.12 91 LEU A O 1
ATOM 678 N N . THR A 1 92 ? 10.388 1.942 -6.469 1.00 89.19 92 THR A N 1
ATOM 679 C CA . THR A 1 92 ? 10.093 0.525 -6.182 1.00 89.19 92 THR A CA 1
ATOM 680 C C . THR A 1 92 ? 10.814 0.024 -4.931 1.00 89.19 92 THR A C 1
ATOM 682 O O . THR A 1 92 ? 10.202 -0.665 -4.119 1.00 89.19 92 THR A O 1
ATOM 685 N N . VAL A 1 93 ? 12.064 0.449 -4.715 1.00 92.38 93 VAL A N 1
ATOM 686 C CA . VAL A 1 93 ? 12.835 0.115 -3.510 1.00 92.38 93 VAL A CA 1
ATOM 687 C C . VAL A 1 93 ? 12.244 0.786 -2.276 1.00 92.38 93 VAL A C 1
ATOM 689 O O . VAL A 1 93 ? 12.049 0.113 -1.271 1.00 92.38 93 VAL A O 1
ATOM 692 N N . LEU A 1 94 ? 11.905 2.079 -2.348 1.00 91.12 94 LEU A N 1
ATOM 693 C CA . LEU A 1 94 ? 11.352 2.838 -1.220 1.00 91.12 94 LEU A CA 1
ATOM 694 C C . LEU A 1 94 ? 10.024 2.259 -0.714 1.00 91.12 94 LEU A C 1
ATOM 696 O O . LEU A 1 94 ? 9.738 2.317 0.481 1.00 91.12 94 LEU A O 1
ATOM 700 N N . ARG A 1 95 ? 9.211 1.680 -1.604 1.00 88.19 95 ARG A N 1
ATOM 701 C CA . ARG A 1 95 ? 7.917 1.084 -1.238 1.00 88.19 95 ARG A CA 1
ATOM 702 C C . ARG A 1 95 ? 8.046 -0.083 -0.265 1.00 88.19 95 ARG A C 1
ATOM 704 O O . ARG A 1 95 ? 7.162 -0.240 0.570 1.00 88.19 95 ARG A O 1
ATOM 711 N N . LEU A 1 96 ? 9.121 -0.866 -0.345 1.00 89.62 96 LEU A N 1
ATOM 712 C CA . LEU A 1 96 ? 9.317 -2.046 0.501 1.00 89.62 96 LEU A CA 1
ATOM 713 C C . LEU A 1 96 ? 9.425 -1.686 1.997 1.00 89.62 96 LEU A C 1
ATOM 715 O O . LEU A 1 96 ? 8.597 -2.168 2.771 1.00 89.62 96 LEU A O 1
ATOM 719 N N . PRO A 1 97 ? 10.353 -0.808 2.440 1.00 91.56 97 PRO A N 1
ATOM 720 C CA . PRO A 1 97 ? 10.432 -0.419 3.842 1.00 91.56 97 PRO A CA 1
ATOM 721 C C . PRO A 1 97 ? 9.247 0.446 4.278 1.00 91.56 97 PRO A C 1
ATOM 723 O O . PRO A 1 97 ? 8.836 0.334 5.427 1.00 91.56 97 PRO A O 1
ATOM 726 N N . VAL A 1 98 ? 8.657 1.269 3.395 1.00 90.69 98 VAL A N 1
ATOM 727 C CA . VAL A 1 98 ? 7.507 2.124 3.759 1.00 90.69 98 VAL A CA 1
ATOM 728 C C . VAL A 1 98 ? 6.247 1.316 4.083 1.00 90.69 98 VAL A C 1
ATOM 730 O O . VAL A 1 98 ? 5.351 1.803 4.768 1.00 90.69 98 VAL A O 1
ATOM 733 N N . GLN A 1 99 ? 6.169 0.070 3.624 1.00 90.12 99 GLN A N 1
ATOM 734 C CA . GLN A 1 99 ? 5.031 -0.808 3.872 1.00 90.12 99 GLN A CA 1
ATOM 735 C C . GLN A 1 99 ? 4.918 -1.200 5.350 1.00 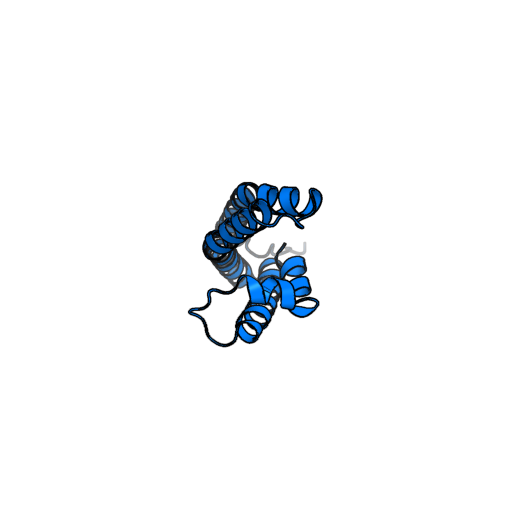90.12 99 GLN A C 1
ATOM 737 O O . GLN A 1 99 ? 3.809 -1.296 5.870 1.00 90.12 99 GLN A O 1
ATOM 742 N N . VAL A 1 100 ? 6.050 -1.337 6.049 1.00 90.88 100 VAL A N 1
ATOM 743 C CA . VAL A 1 100 ? 6.101 -1.675 7.480 1.00 90.88 100 VAL A CA 1
ATOM 744 C C . VAL A 1 100 ? 5.401 -0.620 8.350 1.00 90.88 100 VAL A C 1
ATOM 746 O O . VAL A 1 100 ? 4.443 -0.980 9.035 1.00 90.88 100 VAL A O 1
ATOM 749 N N . PRO A 1 101 ? 5.780 0.676 8.326 1.00 91.62 101 PRO A N 1
ATOM 750 C CA . PRO A 1 101 ? 5.098 1.684 9.130 1.00 91.62 101 PRO A CA 1
ATOM 751 C C . PRO A 1 101 ? 3.632 1.862 8.724 1.00 91.62 101 PRO A C 1
ATOM 753 O O . PRO A 1 101 ? 2.814 2.160 9.587 1.00 91.62 101 PRO A O 1
ATOM 756 N N . LEU A 1 102 ? 3.261 1.632 7.458 1.00 89.50 102 LEU A N 1
ATOM 757 C CA . LEU A 1 102 ? 1.857 1.681 7.032 1.00 89.50 102 LEU A CA 1
ATOM 758 C C . LEU A 1 102 ? 1.021 0.543 7.635 1.00 89.50 102 LEU A C 1
ATOM 760 O O . LEU A 1 102 ? -0.103 0.788 8.072 1.00 89.50 102 LEU A O 1
ATOM 764 N N . VAL A 1 103 ? 1.563 -0.678 7.698 1.00 91.69 103 VAL A N 1
ATOM 765 C CA . VAL A 1 103 ? 0.901 -1.810 8.367 1.00 91.69 103 VAL A CA 1
ATOM 766 C C . VAL A 1 103 ? 0.774 -1.536 9.863 1.00 91.69 103 VAL A C 1
ATOM 768 O O . VAL A 1 103 ? -0.310 -1.698 10.418 1.00 91.69 103 VAL A O 1
ATOM 771 N N . LEU A 1 104 ? 1.844 -1.069 10.512 1.00 93.25 104 LEU A N 1
ATOM 772 C CA . LEU A 1 104 ? 1.817 -0.739 11.939 1.00 93.25 104 LEU A CA 1
ATOM 773 C C . LEU A 1 104 ? 0.813 0.378 12.249 1.00 93.25 104 LEU A C 1
ATOM 775 O O . LEU A 1 104 ? 0.047 0.255 13.199 1.00 93.25 104 LEU A O 1
ATOM 779 N N . ALA A 1 105 ? 0.761 1.426 11.424 1.00 91.25 105 ALA A N 1
ATOM 780 C CA . ALA A 1 105 ? -0.218 2.500 11.561 1.00 91.25 105 ALA A CA 1
ATOM 781 C C . ALA A 1 105 ? -1.657 1.983 11.409 1.00 91.25 105 ALA A C 1
ATOM 783 O O . ALA A 1 105 ? -2.527 2.344 12.199 1.00 91.25 105 ALA A O 1
ATOM 784 N N . ALA A 1 106 ? -1.912 1.099 10.440 1.00 90.50 106 ALA A N 1
ATOM 785 C CA . ALA A 1 106 ? -3.223 0.481 10.273 1.00 90.50 106 ALA A CA 1
ATOM 786 C C . ALA A 1 106 ? -3.611 -0.367 11.499 1.00 90.50 106 ALA A C 1
ATOM 788 O O . ALA A 1 106 ? -4.722 -0.247 12.009 1.00 90.50 106 ALA A O 1
ATOM 789 N N . LEU A 1 107 ? -2.689 -1.169 12.035 1.00 92.38 107 LEU A N 1
ATOM 790 C CA . LEU A 1 107 ? -2.937 -1.959 13.245 1.00 92.38 107 LEU A CA 1
ATOM 791 C C . LEU A 1 107 ? -3.141 -1.087 14.492 1.00 92.38 107 LEU A C 1
ATOM 793 O O . LEU A 1 107 ? -3.980 -1.422 15.325 1.00 92.38 107 LEU A O 1
ATOM 797 N N . ALA A 1 108 ? -2.434 0.040 14.602 1.00 90.69 108 ALA A N 1
ATOM 798 C CA . ALA A 1 108 ? -2.624 0.998 15.687 1.00 90.69 108 ALA A CA 1
ATOM 799 C C . ALA A 1 108 ? -4.045 1.584 15.670 1.00 90.69 108 ALA A C 1
ATOM 801 O O . ALA A 1 108 ? -4.733 1.532 16.686 1.00 90.69 108 ALA A O 1
ATOM 802 N N . VAL A 1 109 ? -4.532 2.027 14.502 1.00 89.50 109 VAL A N 1
ATOM 803 C CA . VAL A 1 109 ? -5.919 2.507 14.331 1.00 89.50 109 VAL A CA 1
ATOM 804 C C . VAL A 1 109 ? -6.934 1.409 14.660 1.00 89.50 109 VAL A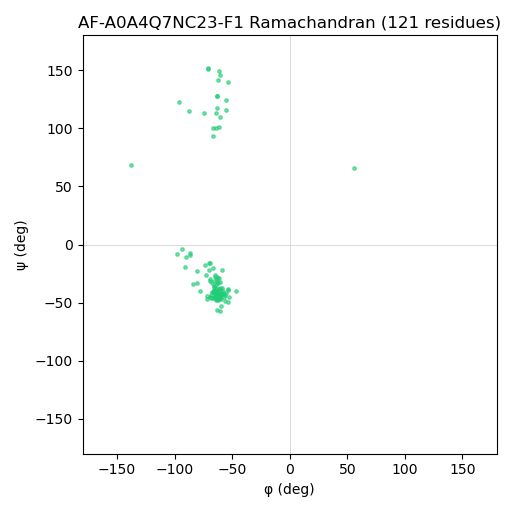 C 1
ATOM 806 O O . VAL A 1 109 ? -7.976 1.678 15.255 1.00 89.50 109 VAL A O 1
ATOM 809 N N . ALA A 1 110 ? -6.638 0.156 14.311 1.00 88.50 110 ALA A N 1
ATOM 810 C CA . ALA A 1 110 ? -7.506 -0.974 14.628 1.00 88.50 110 ALA A CA 1
ATOM 811 C C . ALA A 1 110 ? -7.545 -1.317 16.134 1.00 88.50 110 ALA A C 1
ATOM 813 O O . ALA A 1 110 ? -8.484 -1.976 16.589 1.00 88.50 110 ALA A O 1
ATOM 814 N N . GLY A 1 111 ? -6.525 -0.907 16.892 1.00 84.56 111 GLY A N 1
ATOM 815 C CA . GLY A 1 111 ? -6.408 -1.108 18.335 1.00 84.56 111 GLY A CA 1
ATOM 816 C C . GLY A 1 111 ? -7.000 0.017 19.183 1.00 84.56 111 GLY A C 1
ATOM 817 O O . GLY A 1 111 ? -7.142 -0.168 20.391 1.00 84.56 111 GLY A O 1
ATOM 818 N N . GLU A 1 112 ? -7.361 1.159 18.587 1.00 82.88 112 GLU A N 1
ATOM 819 C CA . GLU A 1 112 ? -7.937 2.276 19.335 1.00 82.88 112 GLU A CA 1
ATOM 820 C C . GLU A 1 112 ? -9.278 1.880 19.976 1.00 82.88 112 GLU A C 1
ATOM 822 O O . GLU A 1 112 ? -10.184 1.393 19.284 1.00 82.88 112 GLU A O 1
ATOM 827 N N . PRO A 1 113 ? -9.446 2.095 21.294 1.00 67.75 113 PRO A N 1
ATOM 828 C CA . PRO A 1 113 ? -10.739 1.917 21.927 1.00 67.75 113 PRO A CA 1
ATOM 829 C C . PRO A 1 113 ? -11.742 2.901 21.319 1.00 67.75 113 PRO A C 1
ATOM 831 O O . PRO A 1 113 ? -11.413 4.049 21.019 1.00 67.75 113 PRO A O 1
ATOM 834 N N . ALA A 1 114 ? -12.987 2.453 21.137 1.00 64.69 114 ALA A N 1
ATOM 835 C CA . ALA A 1 114 ? -14.059 3.339 20.706 1.00 64.69 114 ALA A CA 1
ATOM 836 C C . ALA A 1 114 ? -14.223 4.441 21.761 1.00 64.69 114 ALA A C 1
ATOM 838 O O . ALA A 1 114 ? -14.658 4.164 22.877 1.00 64.69 114 ALA A O 1
ATOM 839 N N . VAL A 1 115 ? -13.841 5.673 21.422 1.00 60.69 115 VAL A N 1
ATOM 840 C CA . VAL A 1 115 ? -14.080 6.829 22.288 1.00 60.69 115 VAL A CA 1
ATOM 841 C C . VAL A 1 115 ? -15.601 6.976 22.409 1.00 60.69 115 VAL A C 1
ATOM 843 O O . VAL A 1 115 ? -16.260 7.138 21.376 1.00 60.69 115 VAL A O 1
ATOM 846 N N . PRO A 1 116 ? -16.190 6.854 23.615 1.00 54.00 116 PRO A N 1
ATOM 847 C CA . PRO A 1 116 ? -17.621 7.062 23.778 1.00 54.00 116 PRO A CA 1
ATOM 848 C C . PRO A 1 116 ? -17.960 8.500 23.364 1.00 54.00 116 PRO A C 1
ATOM 850 O O . PRO A 1 116 ? -17.134 9.395 23.569 1.00 54.00 116 PRO A O 1
ATOM 853 N N . PRO A 1 117 ? -19.140 8.748 22.768 1.00 57.38 117 PRO A N 1
ATOM 854 C CA . PRO A 1 117 ? -19.531 10.103 22.416 1.00 57.38 117 PRO A CA 1
ATOM 855 C C . PRO A 1 117 ? -19.454 10.968 23.673 1.00 57.38 117 PRO A C 1
ATOM 857 O O . PRO A 1 117 ? -20.041 10.627 24.702 1.00 57.38 117 PRO A O 1
ATOM 860 N N . VAL A 1 118 ? -18.691 12.061 23.599 1.00 58.53 118 VAL A N 1
ATOM 861 C CA . VAL A 1 118 ? -18.661 13.074 24.653 1.00 58.53 118 VAL A CA 1
ATOM 862 C C . VAL A 1 118 ? -20.076 13.624 24.729 1.00 58.53 118 VAL A C 1
ATOM 864 O O . VAL A 1 118 ? -20.498 14.398 23.870 1.00 58.53 118 VAL A O 1
ATOM 867 N N . VAL A 1 119 ? -20.838 13.164 25.719 1.00 56.59 119 VAL A N 1
ATOM 868 C CA . VAL A 1 119 ? -22.116 13.772 26.066 1.00 56.59 119 VAL A CA 1
ATOM 869 C C . VAL A 1 119 ? -21.752 15.170 26.537 1.00 56.59 119 VAL A C 1
ATOM 871 O O . VAL A 1 119 ? -21.236 15.348 27.637 1.00 56.59 119 VAL A O 1
ATOM 874 N N . SER A 1 120 ? -21.917 16.156 25.657 1.00 52.28 120 SER A N 1
ATOM 875 C CA . SER A 1 120 ? -21.806 17.555 26.034 1.00 52.28 120 SER A CA 1
ATOM 876 C C . SER A 1 120 ? -22.982 17.822 26.969 1.00 52.28 120 SER A C 1
ATOM 878 O O . SER A 1 120 ? -24.114 18.017 26.530 1.00 52.28 120 SER A O 1
ATOM 880 N N . SER A 1 121 ? -22.745 17.682 28.273 1.00 51.38 121 SER A N 1
ATOM 881 C CA . SER A 1 121 ? -23.689 18.094 29.299 1.00 51.38 121 SER A CA 1
ATOM 882 C C . SER A 1 121 ? -23.768 19.611 29.232 1.00 51.38 121 SER A C 1
ATOM 884 O O . SER A 1 121 ? -22.871 20.308 29.703 1.00 51.38 121 SER A O 1
ATOM 886 N N . VAL A 1 122 ? -24.824 20.089 28.581 1.00 56.31 122 VAL A N 1
ATOM 887 C CA . VAL A 1 122 ? -25.301 21.462 28.688 1.00 56.31 122 VAL A CA 1
ATOM 888 C C . VAL A 1 122 ? -25.547 21.736 30.171 1.00 56.31 122 VAL A C 1
ATOM 890 O O . VAL A 1 122 ? -26.398 21.089 30.783 1.00 56.31 122 VAL A O 1
ATOM 893 N N . VAL A 1 123 ? -24.773 22.664 30.728 1.00 60.34 123 VAL A N 1
ATOM 894 C CA . VAL A 1 123 ? -25.092 23.421 31.942 1.00 60.34 123 VAL A CA 1
ATOM 895 C C . VAL A 1 123 ? -24.908 24.886 31.594 1.00 60.34 123 VAL A C 1
ATOM 897 O O . VAL A 1 123 ? -23.873 25.195 30.960 1.00 60.34 123 VAL A O 1
#

pLDDT: mean 83.57, std 9.79, range [51.38, 95.25]

Secondary structure (DSSP, 8-state):
-HHHHHHHHHH--HHHHTTS-TTSS-HHHHHHHHHHHHHHHHHHHH-S-HHHHHHHHHHHHHHHHHHHHHHHHHHHHHHH-TT--HHHHHHHHHHHHHHHHHHHHHHHHHH---PPP------

Nearest PDB structures (foldseek):
  2rld-assembly1_E  TM=5.439E-01  e=6.916E+00  Bacteroides thetaiotaomicron VPI-5482
  3g67-assembly1_B  TM=4.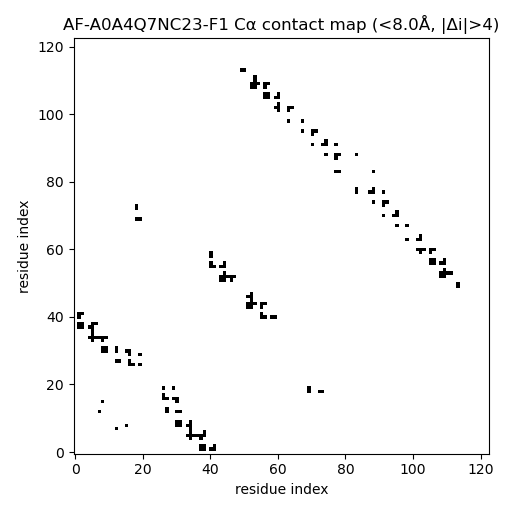824E-01  e=9.393E+00  Thermotoga maritima
  2efk-assembly1_A-2  TM=2.776E-01  e=8.060E+00  Homo sapiens

Organism: NCBI:txid598652